Protein AF-A0A8J5K7J1-F1 (afdb_monomer)

Nearest PDB structures (foldseek):
  1hlv-assembly1_A  TM=6.413E-01  e=8.062E-02  Homo sapiens
  2elh-assembly1_A  TM=6.551E-01  e=1.172E-01  Drosophila melanogaster
  3tgn-assembly1_A  TM=3.813E-01  e=2.327E-01  Streptococcus pneumoniae D39
  5z4z-assembly1_A  TM=4.069E-01  e=1.106E+00  unclassified
  5yi2-assembly2_E  TM=3.776E-01  e=2.195E+00  Lactococcus lactis subsp. lactis Il1403

Foldseek 3Di:
DDDDDDDPPPPPPDPPDDDDDDLVLLQVLLVCVVVVDDLPVSCVVVVHDSVVSVVSNVCVVVSVVVVVVCDPPVPPPVPPPCDPVNVVVVVVVVVVVVD

Structure (mmCIF, N/CA/C/O backbone):
data_AF-A0A8J5K7J1-F1
#
_entry.id   AF-A0A8J5K7J1-F1
#
loop_
_atom_site.group_PDB
_atom_site.id
_atom_site.type_symbol
_atom_site.label_atom_id
_atom_site.label_alt_id
_atom_site.label_comp_id
_atom_site.label_asym_id
_atom_site.label_entity_id
_atom_site.label_seq_id
_atom_site.pdbx_PDB_ins_code
_atom_site.Cartn_x
_atom_site.Cartn_y
_atom_site.Cartn_z
_atom_site.occupancy
_atom_site.B_iso_or_equiv
_atom_site.auth_seq_id
_atom_site.auth_comp_id
_atom_site.auth_asym_id
_atom_site.auth_atom_id
_atom_site.pdbx_PDB_model_num
ATOM 1 N N . MET A 1 1 ? 1.716 -31.842 46.653 1.00 52.19 1 MET A N 1
ATOM 2 C CA . MET A 1 1 ? 1.159 -31.688 45.289 1.00 52.19 1 MET A CA 1
ATOM 3 C C . MET A 1 1 ? 2.063 -32.449 44.324 1.00 52.19 1 MET A C 1
ATOM 5 O O . MET A 1 1 ? 3.221 -32.054 44.220 1.00 52.19 1 MET A O 1
ATOM 9 N N . PRO A 1 2 ? 1.634 -33.554 43.689 1.00 61.34 2 PRO A N 1
ATOM 10 C CA . PRO A 1 2 ? 2.485 -34.258 42.739 1.00 61.34 2 PRO A CA 1
ATOM 11 C C . PRO A 1 2 ? 2.561 -33.467 41.428 1.00 61.34 2 PRO A C 1
ATOM 13 O O . PRO A 1 2 ? 1.547 -33.062 40.864 1.00 61.34 2 PRO A O 1
ATOM 16 N N . LYS A 1 3 ? 3.789 -33.216 40.972 1.00 60.62 3 LYS A N 1
ATOM 17 C CA . LYS A 1 3 ? 4.106 -32.485 39.742 1.00 60.62 3 LYS A CA 1
ATOM 18 C C . LYS A 1 3 ? 3.861 -33.425 38.555 1.00 60.62 3 LYS A C 1
ATOM 20 O O . LYS A 1 3 ? 4.535 -34.445 38.448 1.00 60.62 3 LYS A O 1
ATOM 25 N N . GLN A 1 4 ? 2.891 -33.116 37.694 1.00 60.88 4 GLN A N 1
ATOM 26 C CA . GLN A 1 4 ? 2.658 -33.897 36.475 1.00 60.88 4 GLN A CA 1
ATOM 27 C C . GLN A 1 4 ? 3.859 -33.762 35.517 1.00 60.88 4 GLN A C 1
ATOM 29 O O . GLN A 1 4 ? 4.344 -32.644 35.310 1.00 60.88 4 GLN A O 1
ATOM 34 N N . PRO A 1 5 ? 4.355 -34.863 34.924 1.00 55.62 5 PRO A N 1
ATOM 35 C CA . PRO A 1 5 ? 5.398 -34.800 33.911 1.00 55.62 5 PRO A CA 1
ATOM 36 C C . PRO A 1 5 ? 4.816 -34.254 32.603 1.00 55.62 5 PRO A C 1
ATOM 38 O O . PRO A 1 5 ? 3.797 -34.730 32.109 1.00 55.62 5 PRO A O 1
ATOM 41 N N . ALA A 1 6 ? 5.475 -33.245 32.034 1.00 63.84 6 ALA A N 1
ATOM 42 C CA . ALA A 1 6 ? 5.105 -32.677 30.746 1.00 63.84 6 ALA A CA 1
ATOM 43 C C . ALA A 1 6 ? 5.300 -33.722 29.635 1.00 63.84 6 ALA A C 1
ATOM 45 O O . ALA A 1 6 ? 6.424 -33.994 29.208 1.00 63.84 6 ALA A O 1
ATOM 46 N N . THR A 1 7 ? 4.202 -34.294 29.144 1.00 59.62 7 THR A N 1
ATOM 47 C CA . THR A 1 7 ? 4.192 -35.076 27.909 1.00 59.62 7 THR A CA 1
ATOM 48 C C . THR A 1 7 ? 4.472 -34.131 26.747 1.00 59.62 7 THR A C 1
ATOM 50 O O . THR A 1 7 ? 3.593 -33.400 26.290 1.00 59.62 7 THR A O 1
ATOM 53 N N . LYS A 1 8 ? 5.717 -34.120 26.267 1.00 58.75 8 LYS A N 1
ATOM 54 C CA . LYS A 1 8 ? 6.070 -33.505 24.988 1.00 58.75 8 LYS A CA 1
ATOM 55 C C . LYS A 1 8 ? 5.470 -34.376 23.887 1.00 58.75 8 LYS A C 1
ATOM 57 O O . LYS A 1 8 ? 6.123 -35.290 23.400 1.00 58.75 8 LYS A O 1
ATOM 62 N N . THR A 1 9 ? 4.214 -34.134 23.529 1.00 59.97 9 THR A N 1
ATOM 63 C CA . THR A 1 9 ? 3.652 -34.646 22.278 1.00 59.97 9 THR A CA 1
ATOM 64 C C . THR A 1 9 ? 4.456 -34.029 21.135 1.00 59.97 9 THR A C 1
ATOM 66 O O . THR A 1 9 ? 4.440 -32.800 21.007 1.00 59.97 9 THR A O 1
ATOM 69 N N . PRO A 1 10 ? 5.184 -34.814 20.319 1.00 55.66 10 PRO A N 1
ATOM 70 C CA . PRO A 1 10 ? 5.803 -34.279 19.121 1.00 55.66 10 PRO A CA 1
ATOM 71 C C . PRO A 1 10 ? 4.671 -33.918 18.159 1.00 55.66 10 PRO A C 1
ATOM 73 O O . PRO A 1 10 ? 4.094 -34.781 17.499 1.00 55.66 10 PRO A O 1
ATOM 76 N N . SER A 1 11 ? 4.297 -32.640 18.119 1.00 60.56 11 SER A N 1
ATOM 77 C CA . SER A 1 11 ? 3.384 -32.145 17.102 1.00 60.56 11 SER A CA 1
ATOM 78 C C . SER A 1 11 ? 4.113 -32.226 15.765 1.00 60.56 11 SER A C 1
ATOM 80 O O . SER A 1 11 ? 4.952 -31.395 15.424 1.00 60.56 11 SER A O 1
ATOM 82 N N . ASN A 1 12 ? 3.806 -33.268 14.996 1.00 59.47 12 ASN A N 1
ATOM 83 C CA . ASN A 1 12 ? 4.148 -33.356 13.583 1.00 59.47 12 ASN A CA 1
ATOM 84 C C . ASN A 1 12 ? 3.265 -32.362 12.805 1.00 59.47 12 ASN A C 1
ATOM 86 O O . ASN A 1 12 ? 2.384 -32.736 12.036 1.00 59.47 12 ASN A O 1
ATOM 90 N N . VAL A 1 13 ? 3.424 -31.069 13.090 1.00 65.00 13 VAL A N 1
ATOM 91 C CA . VAL A 1 13 ? 2.836 -30.002 12.287 1.00 65.00 13 VAL A CA 1
ATOM 92 C C . VAL A 1 13 ? 3.708 -29.868 11.053 1.00 65.00 13 VAL A C 1
ATOM 94 O O . VAL A 1 13 ? 4.810 -29.318 11.112 1.00 65.00 13 VAL A O 1
ATOM 97 N N . ALA A 1 14 ? 3.216 -30.391 9.930 1.00 72.50 14 ALA A N 1
ATOM 98 C CA . ALA A 1 14 ? 3.785 -30.103 8.624 1.00 72.50 14 ALA A CA 1
ATOM 99 C C . ALA A 1 14 ? 4.030 -28.588 8.526 1.00 72.50 14 ALA A C 1
ATOM 101 O O . ALA A 1 14 ? 3.130 -27.783 8.787 1.00 72.50 14 ALA A O 1
ATOM 102 N N . LYS A 1 15 ? 5.275 -28.192 8.232 1.00 75.38 15 LYS A N 1
ATOM 103 C CA . LYS A 1 15 ? 5.655 -26.777 8.148 1.00 75.38 15 LYS A CA 1
ATOM 104 C C . LYS A 1 15 ? 4.734 -26.099 7.134 1.00 75.38 15 LYS A C 1
ATOM 106 O O . LYS A 1 15 ? 4.753 -26.461 5.961 1.00 75.38 15 LYS A O 1
ATOM 111 N N . ARG A 1 16 ? 3.928 -25.124 7.577 1.00 71.94 16 ARG A N 1
ATOM 112 C CA . ARG A 1 16 ? 3.096 -24.324 6.665 1.00 71.94 16 ARG A CA 1
ATOM 113 C C . ARG A 1 16 ? 3.999 -23.689 5.610 1.00 71.94 16 ARG A C 1
ATOM 115 O O . ARG A 1 16 ? 4.932 -22.962 5.953 1.00 71.94 16 ARG A O 1
ATOM 122 N N . SER A 1 17 ? 3.716 -23.961 4.340 1.00 78.75 17 SER A N 1
ATOM 123 C CA . SER A 1 17 ? 4.396 -23.320 3.219 1.00 78.75 17 SER A CA 1
ATOM 124 C C . SER A 1 17 ? 4.161 -21.812 3.263 1.00 78.75 17 SER A C 1
ATOM 126 O O . SER A 1 17 ? 3.047 -21.350 3.525 1.00 78.75 17 SER A O 1
ATOM 128 N N . ARG A 1 18 ? 5.210 -21.027 3.006 1.00 81.25 18 ARG A N 1
ATOM 129 C CA . ARG A 1 18 ? 5.101 -19.567 2.978 1.00 81.25 18 ARG A CA 1
ATOM 130 C C . ARG A 1 18 ? 4.288 -19.136 1.757 1.00 81.25 18 ARG A C 1
ATOM 132 O O . ARG A 1 18 ? 4.730 -19.345 0.633 1.00 81.25 18 ARG A O 1
ATOM 139 N N . VAL A 1 19 ? 3.153 -18.482 1.983 1.00 83.81 19 VAL A N 1
ATOM 140 C CA . VAL A 1 19 ? 2.372 -17.833 0.921 1.00 83.81 19 VAL A CA 1
ATOM 141 C C . VAL A 1 19 ? 2.953 -16.445 0.652 1.00 83.81 19 VAL A C 1
ATOM 143 O O . VAL A 1 19 ? 3.190 -15.672 1.584 1.00 83.81 19 VAL A O 1
ATOM 146 N N . ALA A 1 20 ? 3.228 -16.136 -0.615 1.00 86.38 20 ALA A N 1
ATOM 147 C CA . ALA A 1 20 ? 3.656 -14.804 -1.025 1.00 86.38 20 ALA A CA 1
ATOM 148 C C . ALA A 1 20 ? 2.441 -13.870 -1.117 1.00 86.38 20 ALA A C 1
ATOM 150 O O . ALA A 1 20 ? 1.417 -14.233 -1.684 1.00 86.38 20 ALA A O 1
ATOM 151 N N . VAL A 1 21 ? 2.570 -12.661 -0.568 1.00 91.00 21 VAL A N 1
ATOM 152 C CA . VAL A 1 21 ? 1.549 -11.606 -0.647 1.00 91.00 21 VAL A CA 1
ATOM 153 C C . VAL A 1 21 ? 2.110 -10.477 -1.506 1.00 91.00 21 VAL A C 1
ATOM 155 O O . VAL A 1 21 ? 3.224 -10.008 -1.234 1.00 91.00 21 VAL A O 1
ATOM 158 N N . THR A 1 22 ? 1.360 -10.059 -2.527 1.00 92.81 22 THR A N 1
ATOM 159 C CA . THR A 1 22 ? 1.747 -8.976 -3.443 1.00 92.81 22 THR A CA 1
ATOM 160 C C . THR A 1 22 ? 1.815 -7.629 -2.719 1.00 92.81 22 THR A C 1
ATOM 162 O O . THR A 1 22 ? 1.238 -7.451 -1.643 1.00 92.81 22 THR A O 1
ATOM 165 N N . LEU A 1 23 ? 2.558 -6.672 -3.286 1.0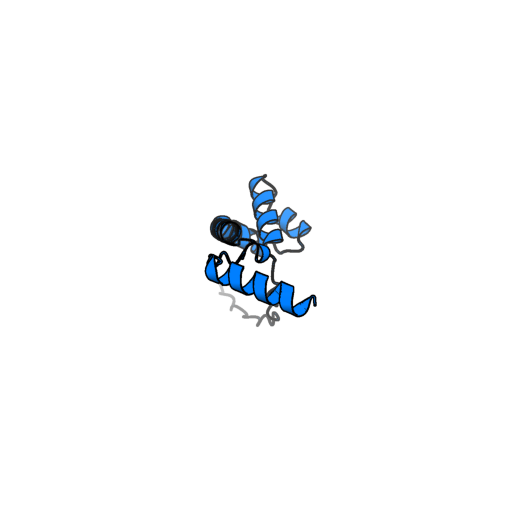0 92.56 23 LEU A N 1
ATOM 166 C CA . LEU A 1 23 ? 2.682 -5.330 -2.710 1.00 92.56 23 LEU A CA 1
ATOM 167 C C . LEU A 1 23 ? 1.317 -4.635 -2.606 1.00 92.56 23 LEU A C 1
ATOM 169 O O . LEU A 1 23 ? 1.006 -4.072 -1.563 1.00 92.56 23 LEU A O 1
ATOM 173 N N . GLU A 1 24 ? 0.486 -4.754 -3.640 1.00 92.00 24 GLU A N 1
ATOM 174 C CA . GLU A 1 24 ? -0.866 -4.184 -3.696 1.00 92.00 24 GLU A CA 1
ATOM 175 C C . GLU A 1 24 ? -1.743 -4.657 -2.534 1.00 92.00 24 GLU A C 1
ATOM 177 O O . GLU A 1 24 ? -2.319 -3.841 -1.819 1.00 92.00 24 GLU A O 1
ATOM 182 N N . VAL A 1 25 ? -1.772 -5.969 -2.271 1.00 94.94 25 VAL A N 1
ATOM 183 C CA . VAL A 1 25 ? -2.551 -6.536 -1.160 1.00 94.94 25 VAL A CA 1
ATOM 184 C C . VAL A 1 25 ? -2.033 -6.032 0.186 1.00 94.94 25 VAL A C 1
ATOM 186 O O . VAL A 1 25 ? -2.822 -5.718 1.073 1.00 94.94 25 VAL A O 1
ATOM 189 N N . LYS A 1 26 ? -0.711 -5.900 0.357 1.00 95.75 26 LYS A N 1
ATOM 190 C CA . LYS A 1 26 ? -0.147 -5.328 1.590 1.00 95.75 26 LYS A CA 1
ATOM 191 C C . LYS A 1 26 ? -0.562 -3.870 1.785 1.00 95.75 26 LYS A C 1
ATOM 193 O O . LYS A 1 26 ? -0.831 -3.483 2.919 1.00 95.75 26 LYS A O 1
ATOM 198 N N . LEU A 1 27 ? -0.611 -3.078 0.713 1.00 95.81 27 LEU A N 1
ATOM 199 C CA . LEU A 1 27 ? -1.045 -1.681 0.769 1.00 95.81 27 LEU A CA 1
ATOM 200 C C . LEU A 1 27 ? -2.540 -1.562 1.087 1.00 95.81 27 LEU A C 1
ATOM 202 O O . LEU A 1 27 ? -2.899 -0.732 1.920 1.00 95.81 27 LEU A O 1
ATOM 206 N N . ASP A 1 28 ? -3.389 -2.416 0.507 1.00 96.38 28 ASP A N 1
ATOM 207 C CA . ASP A 1 28 ? -4.826 -2.441 0.822 1.00 96.38 28 ASP A CA 1
ATOM 208 C C . ASP A 1 28 ? -5.073 -2.803 2.295 1.00 96.38 28 ASP A C 1
ATOM 210 O O . ASP A 1 28 ? -5.814 -2.112 2.992 1.00 96.38 28 ASP A O 1
ATOM 214 N N . ILE A 1 29 ? -4.361 -3.812 2.813 1.00 97.06 29 ILE A N 1
ATOM 215 C CA . ILE A 1 29 ? -4.409 -4.202 4.231 1.00 97.06 29 ILE A CA 1
ATOM 216 C C . ILE A 1 29 ? -4.044 -3.029 5.147 1.00 97.06 29 ILE A C 1
ATOM 218 O O . ILE A 1 29 ? -4.732 -2.787 6.140 1.00 97.06 29 ILE A O 1
ATOM 222 N N . ILE A 1 30 ? -2.965 -2.306 4.829 1.00 96.94 30 ILE A N 1
ATOM 223 C CA . ILE A 1 30 ? -2.532 -1.140 5.612 1.00 96.94 30 ILE A CA 1
ATOM 224 C C . ILE A 1 30 ? -3.608 -0.055 5.569 1.00 96.94 30 ILE A C 1
ATOM 226 O O . ILE A 1 30 ? -3.982 0.463 6.619 1.00 96.94 30 ILE A O 1
ATOM 230 N N . LYS A 1 31 ? -4.146 0.240 4.380 1.00 96.75 31 LYS A N 1
ATOM 231 C CA . LYS A 1 31 ? -5.198 1.241 4.202 1.00 96.75 31 LYS A CA 1
ATOM 232 C C . LYS A 1 31 ? -6.424 0.896 5.047 1.00 96.75 31 LYS A C 1
ATOM 234 O O . LYS A 1 31 ? -6.827 1.718 5.860 1.00 96.75 31 LYS A O 1
ATOM 239 N N . ARG A 1 32 ? -6.982 -0.312 4.930 1.00 96.50 32 ARG A N 1
ATOM 240 C CA . ARG A 1 32 ? -8.157 -0.746 5.715 1.00 96.50 32 ARG A CA 1
ATOM 241 C C . ARG A 1 32 ? -7.920 -0.686 7.221 1.00 96.50 32 ARG A C 1
ATOM 243 O O . ARG A 1 32 ? -8.775 -0.212 7.964 1.00 96.50 32 ARG A O 1
ATOM 250 N N . HIS A 1 33 ? -6.738 -1.106 7.670 1.00 96.62 33 HIS A N 1
ATOM 251 C CA . HIS A 1 33 ? -6.376 -1.029 9.082 1.00 96.62 33 HIS A CA 1
ATOM 252 C C . HIS A 1 33 ? -6.313 0.424 9.586 1.00 96.62 33 HIS A C 1
ATOM 254 O O . HIS A 1 33 ? -6.766 0.709 10.691 1.00 96.62 33 HIS A O 1
ATOM 260 N N . GLU A 1 34 ? -5.799 1.361 8.782 1.00 95.19 34 GLU A N 1
ATOM 261 C CA . GLU A 1 34 ? -5.804 2.800 9.104 1.00 95.19 34 GLU A CA 1
ATOM 262 C C . GLU A 1 34 ? -7.218 3.399 9.145 1.00 95.19 34 GLU A C 1
ATOM 264 O O . GLU A 1 34 ? -7.453 4.339 9.899 1.00 95.19 34 GLU A O 1
ATOM 269 N N . HIS A 1 35 ? -8.172 2.822 8.407 1.00 96.00 35 HIS A N 1
ATOM 270 C CA . HIS A 1 35 ? -9.596 3.180 8.484 1.00 96.00 35 HIS A CA 1
ATOM 271 C C . HIS A 1 35 ? -10.306 2.560 9.705 1.00 96.00 35 HIS A C 1
ATOM 273 O O . HIS A 1 35 ? -11.507 2.752 9.878 1.00 96.00 35 HIS A O 1
ATOM 279 N N . GLY A 1 36 ? -9.583 1.832 10.564 1.00 94.12 36 GLY A N 1
ATOM 280 C CA . GLY A 1 36 ? -10.121 1.239 11.789 1.00 94.12 36 GLY A CA 1
ATOM 281 C C . GLY A 1 36 ? -10.759 -0.139 11.607 1.00 94.12 36 GLY A C 1
ATOM 282 O O . GLY A 1 36 ? -11.387 -0.641 12.540 1.00 94.12 36 GLY A O 1
ATOM 283 N N . GLU A 1 37 ? -10.602 -0.784 10.445 1.00 94.69 37 GLU A N 1
ATOM 284 C CA . GLU A 1 37 ? -11.067 -2.160 10.264 1.00 94.69 37 GLU A CA 1
ATOM 285 C C . GLU A 1 37 ? -10.259 -3.140 11.133 1.00 94.69 37 GLU A C 1
ATOM 287 O O . GLU A 1 37 ? -9.028 -3.096 11.217 1.00 94.69 37 GLU A O 1
ATOM 292 N N . GLY A 1 38 ? -10.962 -4.077 11.775 1.00 94.88 38 GLY A N 1
ATOM 293 C CA . GLY A 1 38 ? -10.337 -5.086 12.624 1.00 94.88 38 GLY A CA 1
ATOM 294 C C . GLY A 1 38 ? -9.477 -6.071 11.827 1.00 94.88 38 GLY A C 1
ATOM 295 O O . GLY A 1 38 ? -9.887 -6.588 10.788 1.00 94.88 38 GLY A O 1
ATOM 296 N N . THR A 1 39 ? -8.307 -6.426 12.361 1.00 94.50 39 THR A N 1
ATOM 297 C CA . THR A 1 39 ? -7.339 -7.330 11.703 1.00 94.50 39 THR A CA 1
ATOM 298 C C . THR A 1 39 ? -7.911 -8.704 11.335 1.00 94.50 39 THR A C 1
ATOM 300 O O . THR A 1 39 ? -7.485 -9.295 10.344 1.00 94.50 39 THR A O 1
ATOM 303 N N . SER A 1 40 ? -8.886 -9.204 12.100 1.00 94.31 40 SER A N 1
ATOM 304 C CA . SER A 1 40 ? -9.583 -10.465 11.811 1.00 94.31 40 SER A CA 1
ATOM 305 C C . SER A 1 40 ? -10.464 -10.369 10.560 1.00 94.31 40 SER A C 1
ATOM 307 O O . SER A 1 40 ? -10.458 -11.271 9.726 1.00 94.31 40 SER A O 1
ATOM 309 N N . VAL A 1 41 ? -11.175 -9.247 10.397 1.00 95.38 41 VAL A N 1
ATOM 310 C CA . VAL A 1 41 ? -12.042 -8.991 9.236 1.00 95.38 41 VAL A CA 1
ATOM 311 C C . VAL A 1 41 ? -11.192 -8.836 7.981 1.00 95.38 41 VAL A C 1
ATOM 313 O O . VAL A 1 41 ? -11.435 -9.513 6.985 1.00 95.38 41 VAL A O 1
ATOM 316 N N . ILE A 1 42 ? -10.129 -8.032 8.063 1.00 96.06 42 ILE A N 1
ATOM 317 C CA . ILE A 1 42 ? -9.168 -7.849 6.968 1.00 96.06 42 I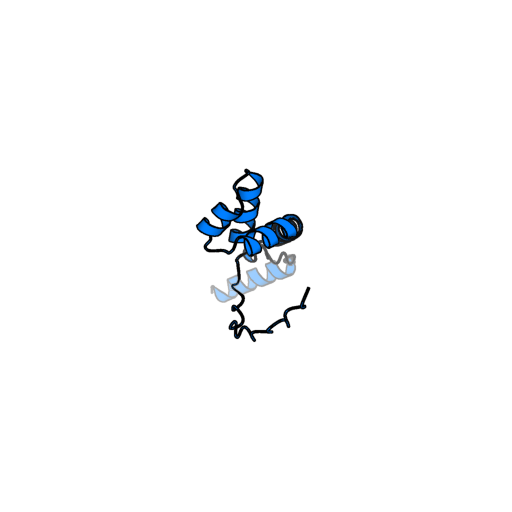LE A CA 1
ATOM 318 C C . ILE A 1 42 ? -8.544 -9.196 6.571 1.00 96.06 42 ILE A C 1
ATOM 320 O O . ILE A 1 42 ? -8.443 -9.519 5.388 1.00 96.06 42 ILE A O 1
ATOM 324 N N . GLY A 1 43 ? -8.163 -10.016 7.556 1.00 95.00 43 GLY A N 1
ATOM 325 C CA . GLY A 1 43 ? -7.646 -11.363 7.319 1.00 95.00 43 GLY A CA 1
ATOM 326 C C . GLY A 1 43 ? -8.637 -12.233 6.549 1.00 95.00 43 GLY A C 1
ATOM 327 O O . GLY A 1 43 ? -8.265 -12.820 5.536 1.00 95.00 43 GLY A O 1
ATOM 328 N N . HIS A 1 44 ? -9.906 -12.249 6.962 1.00 95.38 44 HIS A N 1
ATOM 329 C CA . HIS A 1 44 ? -10.956 -13.004 6.278 1.00 95.38 44 HIS A CA 1
ATOM 330 C C . HIS A 1 44 ? -11.159 -12.546 4.825 1.00 95.38 44 HIS A C 1
ATOM 332 O O . HIS A 1 44 ? -11.248 -13.385 3.932 1.00 95.38 44 HIS A O 1
ATOM 338 N N . VAL A 1 45 ? -11.186 -11.234 4.568 1.00 95.12 45 VAL A N 1
ATOM 339 C CA . VAL A 1 45 ? -11.361 -10.674 3.213 1.00 95.12 45 VAL A CA 1
ATOM 340 C C . VAL A 1 45 ? -10.233 -11.101 2.270 1.00 95.12 45 VAL A C 1
ATOM 342 O O . VAL A 1 45 ? -10.490 -11.424 1.113 1.00 95.12 45 VAL A O 1
ATOM 345 N N . HIS A 1 46 ? -8.992 -11.144 2.759 1.00 92.88 46 HIS A N 1
ATOM 346 C CA . HIS A 1 46 ? -7.826 -11.513 1.950 1.00 92.88 46 HIS A CA 1
ATOM 347 C C . HIS A 1 46 ? -7.428 -12.996 2.056 1.00 92.88 46 HIS A C 1
ATOM 349 O O . HIS A 1 46 ? -6.408 -13.390 1.492 1.00 92.88 46 HIS A O 1
ATOM 355 N N . GLY A 1 47 ? -8.180 -13.825 2.791 1.00 92.88 47 GLY A N 1
ATOM 356 C CA . GLY A 1 47 ? -7.827 -15.230 3.037 1.00 92.88 47 GLY A CA 1
ATOM 357 C C . GLY A 1 47 ? -6.519 -15.415 3.824 1.00 92.88 47 GLY A C 1
ATOM 358 O O . GLY A 1 47 ? -5.832 -16.426 3.675 1.00 92.88 47 GLY A O 1
ATOM 359 N N . LEU A 1 48 ? -6.143 -14.431 4.644 1.00 92.69 48 LEU A N 1
ATOM 360 C CA . LEU A 1 48 ? -4.914 -14.416 5.434 1.00 92.69 48 LEU A CA 1
ATOM 361 C C . LEU A 1 48 ? -5.195 -14.673 6.916 1.00 92.69 48 LEU A C 1
ATOM 363 O O . LEU A 1 48 ? -6.224 -14.290 7.466 1.00 92.69 48 LEU A O 1
ATOM 367 N N . ALA A 1 49 ? -4.219 -15.266 7.602 1.00 92.44 49 ALA A N 1
ATOM 368 C CA . ALA A 1 49 ? -4.267 -15.374 9.053 1.00 92.44 49 ALA A CA 1
ATOM 369 C C . ALA A 1 49 ? -4.113 -13.990 9.707 1.00 92.44 49 ALA A C 1
ATOM 371 O O . ALA A 1 49 ? -3.307 -13.168 9.259 1.00 92.44 49 ALA A O 1
ATOM 372 N N . SER A 1 50 ? -4.794 -13.759 10.833 1.00 93.62 50 SER A N 1
ATOM 373 C CA . SER A 1 50 ? -4.705 -12.492 11.578 1.00 93.62 50 SER A CA 1
ATOM 374 C C . SER A 1 50 ? -3.267 -12.153 11.999 1.00 93.62 50 SER A C 1
ATOM 376 O O . SER A 1 50 ? -2.887 -10.986 12.033 1.00 93.62 50 SER A O 1
ATOM 378 N N . SER A 1 51 ? -2.425 -13.165 12.247 1.00 93.25 51 SER A N 1
ATOM 379 C CA . SER A 1 51 ? -0.993 -12.985 12.532 1.00 93.25 51 SER A CA 1
ATOM 380 C C . SER A 1 51 ? -0.205 -12.432 11.338 1.00 93.25 51 SER A C 1
ATOM 382 O O . SER A 1 51 ? 0.719 -11.633 11.518 1.00 93.25 51 SER A O 1
ATOM 384 N N . THR A 1 52 ? -0.581 -12.809 10.113 1.00 94.00 52 THR A N 1
ATOM 385 C CA . THR A 1 52 ? -0.004 -12.269 8.877 1.00 94.00 52 THR A CA 1
ATOM 386 C C . THR A 1 52 ? -0.395 -10.806 8.705 1.00 94.00 52 THR A C 1
ATOM 388 O O . THR A 1 52 ? 0.481 -9.978 8.467 1.00 94.00 52 THR A O 1
ATOM 391 N N . VAL A 1 53 ? -1.673 -10.470 8.914 1.00 95.81 53 VAL A N 1
ATOM 392 C CA . VAL A 1 53 ? -2.169 -9.083 8.877 1.00 95.81 53 VAL A CA 1
ATOM 393 C C . VAL A 1 53 ? -1.436 -8.219 9.903 1.00 95.81 53 VAL A C 1
ATOM 395 O O . VAL A 1 53 ? -0.901 -7.171 9.554 1.00 95.81 53 VAL A O 1
ATOM 398 N N . HIS A 1 54 ? -1.311 -8.694 11.145 1.00 96.50 54 HIS A N 1
ATOM 399 C CA . HIS A 1 54 ? -0.588 -7.975 12.194 1.00 96.50 54 HIS A CA 1
ATOM 400 C C . HIS A 1 54 ? 0.885 -7.734 11.831 1.00 96.50 54 HIS A C 1
ATOM 402 O O . HIS A 1 54 ? 1.416 -6.644 12.039 1.00 96.50 54 HIS A O 1
ATOM 408 N N . SER A 1 55 ? 1.545 -8.732 11.235 1.00 96.00 55 SER A N 1
ATOM 409 C CA . SER A 1 55 ? 2.932 -8.594 10.776 1.00 96.00 55 SER A CA 1
ATOM 410 C C . SER A 1 55 ? 3.067 -7.558 9.656 1.00 96.00 55 SER A C 1
ATOM 412 O O . SER A 1 55 ? 4.015 -6.775 9.668 1.00 96.00 55 SER A O 1
ATOM 414 N N . ILE A 1 56 ? 2.106 -7.515 8.724 1.00 95.94 56 ILE A N 1
ATOM 415 C CA . ILE A 1 56 ? 2.055 -6.524 7.639 1.00 95.94 56 ILE A CA 1
ATOM 416 C C . ILE A 1 56 ? 1.896 -5.117 8.216 1.00 95.94 56 ILE A C 1
ATOM 418 O O . ILE A 1 56 ? 2.723 -4.257 7.916 1.00 95.94 56 ILE A O 1
ATOM 422 N N . VAL A 1 57 ? 0.915 -4.915 9.102 1.00 95.81 57 VAL A N 1
ATOM 423 C CA . VAL A 1 57 ? 0.665 -3.635 9.786 1.00 95.81 57 VAL A CA 1
ATOM 424 C C . VAL A 1 57 ? 1.900 -3.174 10.565 1.00 95.81 57 VAL A C 1
ATOM 426 O O . VAL A 1 57 ? 2.310 -2.023 10.448 1.00 95.81 57 VAL A O 1
ATOM 429 N N . LYS A 1 58 ? 2.579 -4.077 11.285 1.00 97.12 58 LYS A N 1
ATOM 430 C CA . LYS A 1 58 ? 3.831 -3.759 11.996 1.00 97.12 58 LYS A CA 1
ATOM 431 C C . LYS A 1 58 ? 4.940 -3.271 11.055 1.00 97.12 58 LYS A C 1
ATOM 433 O O . LYS A 1 58 ? 5.770 -2.455 11.443 1.00 97.12 58 LYS A O 1
ATOM 438 N N . SER A 1 59 ? 4.969 -3.778 9.826 1.00 95.19 59 SER A N 1
ATOM 439 C CA . SER A 1 59 ? 5.929 -3.383 8.789 1.00 95.19 59 SER A CA 1
ATOM 440 C C . SER A 1 59 ? 5.428 -2.276 7.851 1.00 95.19 59 SER A C 1
ATOM 442 O O . SER A 1 59 ? 6.068 -2.033 6.827 1.00 95.19 59 SER A O 1
ATOM 444 N N . ALA A 1 60 ? 4.321 -1.598 8.181 1.00 95.38 60 ALA A N 1
ATOM 445 C CA . ALA A 1 60 ? 3.640 -0.666 7.281 1.00 95.38 60 ALA A CA 1
ATOM 446 C C . ALA A 1 60 ? 4.559 0.426 6.719 1.00 95.38 60 ALA A C 1
ATOM 448 O O . ALA A 1 60 ? 4.577 0.632 5.510 1.00 95.38 60 ALA A O 1
ATOM 449 N N . ASN A 1 61 ? 5.379 1.063 7.561 1.00 94.75 61 ASN A N 1
ATOM 450 C CA . ASN A 1 61 ? 6.277 2.142 7.129 1.00 94.75 61 ASN A CA 1
ATOM 451 C C . ASN A 1 61 ? 7.243 1.682 6.029 1.00 94.75 61 ASN A C 1
ATOM 453 O O . ASN A 1 61 ? 7.320 2.303 4.975 1.00 94.75 61 ASN A O 1
ATOM 457 N N . LYS A 1 62 ? 7.887 0.524 6.219 1.00 94.50 62 LYS A N 1
ATOM 458 C CA . LYS A 1 62 ? 8.810 -0.053 5.229 1.00 94.50 62 LYS A CA 1
ATOM 459 C C . LYS A 1 62 ? 8.097 -0.400 3.925 1.00 94.50 62 LYS A C 1
ATOM 461 O O . LYS A 1 62 ? 8.648 -0.228 2.847 1.00 94.50 62 LYS A O 1
ATOM 466 N N . ILE A 1 63 ? 6.868 -0.907 4.015 1.00 93.38 63 ILE A N 1
ATOM 467 C CA . ILE A 1 63 ? 6.064 -1.245 2.835 1.00 93.38 63 ILE A CA 1
ATOM 468 C C . ILE A 1 63 ? 5.692 0.024 2.056 1.00 93.38 63 ILE A C 1
ATOM 470 O O . ILE A 1 63 ? 5.772 0.012 0.830 1.00 93.38 63 ILE A O 1
ATOM 474 N N . LYS A 1 64 ? 5.339 1.118 2.742 1.00 92.81 64 LYS A N 1
ATOM 475 C CA . LYS A 1 64 ? 5.047 2.415 2.112 1.00 92.81 64 LYS A CA 1
ATOM 476 C C . LYS A 1 64 ? 6.286 3.031 1.457 1.00 92.81 64 LYS A C 1
ATOM 478 O O . LYS A 1 64 ? 6.189 3.513 0.335 1.00 92.81 64 LYS A O 1
ATOM 483 N N . GLU A 1 65 ? 7.450 2.962 2.102 1.00 92.06 65 GLU A N 1
ATOM 484 C CA . GLU A 1 65 ? 8.730 3.402 1.519 1.00 92.06 65 GLU A CA 1
ATOM 485 C C . GLU A 1 65 ? 9.095 2.600 0.262 1.00 92.06 65 GLU A C 1
ATOM 487 O O . GLU A 1 65 ? 9.486 3.163 -0.763 1.00 92.06 65 GLU A O 1
ATOM 492 N N . LEU A 1 66 ? 8.917 1.277 0.309 1.00 87.56 66 LEU A N 1
ATOM 493 C CA . LEU A 1 66 ? 9.113 0.411 -0.853 1.00 87.56 66 LEU A CA 1
ATOM 494 C C . LEU A 1 66 ? 8.121 0.736 -1.971 1.00 87.56 66 LEU A C 1
ATOM 496 O O . LEU A 1 66 ? 8.508 0.735 -3.130 1.00 87.56 66 LEU A O 1
ATOM 500 N N . ALA A 1 67 ? 6.870 1.056 -1.645 1.00 87.00 67 ALA A N 1
ATOM 501 C CA . ALA A 1 67 ? 5.886 1.478 -2.637 1.00 87.00 67 ALA A CA 1
ATOM 502 C C . ALA A 1 67 ? 6.216 2.848 -3.253 1.00 87.00 67 ALA A C 1
ATOM 504 O O . ALA A 1 67 ? 6.010 3.037 -4.445 1.00 87.00 67 ALA A O 1
ATOM 505 N N . GLY A 1 68 ? 6.757 3.785 -2.467 1.00 82.06 68 GLY A N 1
ATOM 506 C CA . GLY A 1 68 ? 7.179 5.100 -2.957 1.00 82.06 68 GLY A CA 1
ATOM 507 C C . GLY A 1 68 ? 8.436 5.058 -3.832 1.00 82.06 68 GLY A C 1
ATOM 508 O O . GLY A 1 68 ? 8.565 5.849 -4.761 1.00 82.06 68 GLY A O 1
ATOM 509 N N . SER A 1 69 ? 9.353 4.127 -3.558 1.00 73.38 69 SER A N 1
ATOM 510 C CA . SER A 1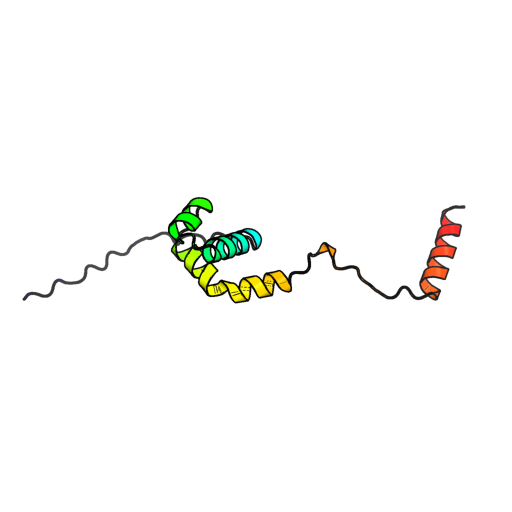 69 ? 10.587 3.932 -4.340 1.00 73.38 69 SER A CA 1
ATOM 511 C C . SER A 1 69 ? 10.423 2.976 -5.523 1.00 73.38 69 SER A C 1
ATOM 513 O O . SER A 1 69 ? 11.181 3.072 -6.492 1.00 73.38 69 SER A O 1
ATOM 515 N N . ALA A 1 70 ? 9.419 2.094 -5.487 1.00 66.06 70 ALA A N 1
ATOM 516 C CA . ALA A 1 70 ? 8.990 1.275 -6.613 1.00 66.06 70 ALA A CA 1
ATOM 517 C C . ALA A 1 70 ? 8.301 2.153 -7.669 1.00 66.06 70 ALA A C 1
ATOM 519 O O . ALA A 1 70 ? 7.091 2.108 -7.879 1.00 66.06 70 ALA A O 1
ATOM 520 N N . THR A 1 71 ? 9.100 2.967 -8.353 1.00 59.69 71 THR A N 1
ATOM 521 C CA . THR A 1 71 ? 8.738 3.501 -9.664 1.00 59.69 71 THR A CA 1
ATOM 522 C C . THR A 1 71 ? 8.312 2.326 -10.548 1.00 59.69 71 THR A C 1
ATOM 524 O O . THR A 1 71 ? 8.966 1.277 -10.526 1.00 59.69 71 THR A O 1
ATOM 527 N N . PRO A 1 72 ? 7.194 2.433 -11.290 1.00 58.28 72 PRO A N 1
ATOM 528 C CA . PRO A 1 72 ? 6.779 1.345 -12.157 1.00 58.28 72 PRO A CA 1
ATOM 529 C C . PRO A 1 72 ? 7.928 1.064 -13.127 1.00 58.28 72 PRO A C 1
ATOM 531 O O . PRO A 1 72 ? 8.534 1.995 -13.651 1.00 58.28 72 PRO A O 1
ATOM 534 N N . LEU A 1 73 ? 8.241 -0.210 -13.369 1.00 54.22 73 LEU A N 1
ATOM 535 C CA . LEU A 1 73 ? 9.307 -0.636 -14.291 1.00 54.22 73 LEU A CA 1
ATOM 536 C C . LEU A 1 73 ? 9.149 -0.035 -15.708 1.00 54.22 73 LEU A C 1
ATOM 538 O O . LEU A 1 73 ? 10.088 -0.031 -16.494 1.00 54.22 73 LEU A O 1
ATOM 542 N N .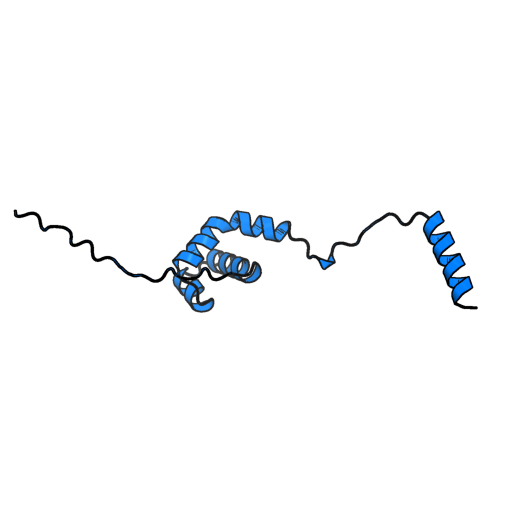 THR A 1 74 ? 7.977 0.522 -16.023 1.00 53.66 74 THR A N 1
ATOM 543 C CA . THR A 1 74 ? 7.673 1.279 -17.245 1.00 53.66 74 THR A CA 1
ATOM 544 C C . THR A 1 74 ? 8.235 2.708 -17.265 1.00 53.66 74 THR A C 1
ATOM 546 O O . THR A 1 74 ? 8.285 3.324 -18.327 1.00 53.66 74 THR A O 1
ATOM 549 N N . ALA A 1 75 ? 8.667 3.252 -16.124 1.00 50.84 75 ALA A N 1
ATOM 550 C CA . ALA A 1 75 ? 9.227 4.597 -15.986 1.00 50.84 75 ALA A CA 1
ATOM 551 C C . ALA A 1 75 ? 10.752 4.644 -16.152 1.00 50.84 75 ALA A C 1
ATOM 553 O O . ALA A 1 75 ? 11.333 5.729 -16.090 1.00 50.84 75 ALA A O 1
ATOM 554 N N . THR A 1 76 ? 11.414 3.517 -16.441 1.00 50.41 76 THR A N 1
ATOM 555 C CA . THR A 1 76 ? 12.777 3.532 -16.991 1.00 50.41 76 THR A CA 1
ATOM 556 C C . THR A 1 76 ? 12.725 4.031 -18.439 1.00 50.41 76 THR A C 1
ATOM 558 O O . THR A 1 76 ? 13.047 3.322 -19.389 1.00 50.41 76 THR A O 1
ATOM 561 N N . LYS A 1 77 ? 12.327 5.293 -18.630 1.00 52.66 77 LYS A N 1
ATOM 562 C CA . LYS A 1 77 ? 12.806 6.056 -19.773 1.00 52.66 77 LYS A CA 1
ATOM 563 C C . LYS A 1 77 ? 14.305 6.175 -19.559 1.00 52.66 77 LYS A C 1
ATOM 565 O O . LYS A 1 77 ? 14.766 6.888 -18.671 1.00 52.66 77 LYS A O 1
ATOM 570 N N . VAL A 1 78 ? 15.059 5.417 -20.345 1.00 57.56 78 VAL A N 1
ATOM 571 C CA . VAL A 1 78 ? 16.484 5.650 -20.537 1.00 57.56 78 VAL A CA 1
ATOM 572 C C . VAL A 1 78 ? 16.594 7.030 -21.177 1.00 57.56 78 VAL A C 1
ATOM 574 O O . VAL A 1 78 ? 16.596 7.169 -22.394 1.00 57.56 78 VAL A O 1
ATOM 577 N N . THR A 1 79 ? 16.641 8.074 -20.355 1.00 58.56 79 THR A N 1
ATOM 578 C CA . THR A 1 79 ? 17.024 9.417 -20.787 1.00 58.56 79 THR A CA 1
ATOM 579 C C . THR A 1 79 ? 18.541 9.412 -20.945 1.00 58.56 79 THR A C 1
ATOM 581 O O . THR A 1 79 ? 19.273 10.063 -20.206 1.00 58.56 79 THR A O 1
ATOM 584 N N . ARG A 1 80 ? 19.050 8.598 -21.875 1.00 63.78 80 ARG A N 1
ATOM 585 C CA . ARG A 1 80 ? 20.350 8.896 -22.464 1.00 63.78 80 ARG A CA 1
ATOM 586 C C . ARG A 1 80 ? 20.107 10.153 -23.279 1.00 63.78 80 ARG A C 1
ATOM 588 O O . ARG A 1 80 ? 19.212 10.157 -24.121 1.00 63.78 80 ARG A O 1
ATOM 595 N N . PHE A 1 81 ? 20.826 11.226 -22.965 1.00 60.75 81 PHE A N 1
ATOM 596 C CA . PHE A 1 81 ? 20.905 12.379 -23.850 1.00 60.75 81 PHE A CA 1
ATOM 597 C C . PHE A 1 81 ? 21.221 11.834 -25.247 1.00 60.75 81 PHE A C 1
ATOM 599 O O . PHE A 1 81 ? 22.282 11.244 -25.445 1.00 60.75 81 PHE A O 1
ATOM 606 N N . ARG A 1 82 ? 20.264 11.921 -26.176 1.00 65.44 82 ARG A N 1
ATOM 607 C CA . ARG A 1 82 ? 20.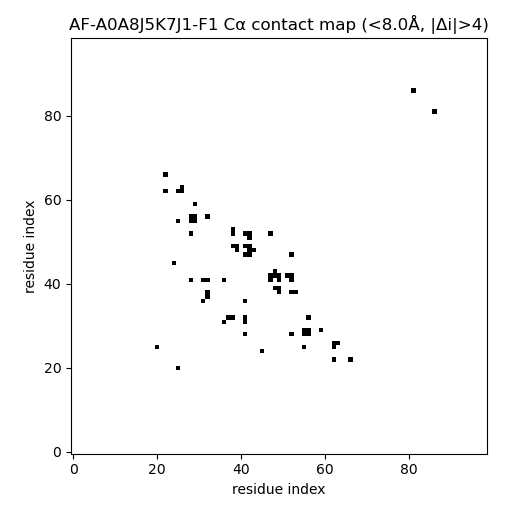576 11.737 -27.589 1.00 65.44 82 ARG A CA 1
ATOM 608 C C . ARG A 1 82 ? 21.424 12.936 -27.955 1.00 65.44 82 ARG A C 1
ATOM 610 O O . ARG A 1 82 ? 20.944 14.064 -27.880 1.00 65.44 82 ARG A O 1
ATOM 617 N N . ASP A 1 83 ? 22.695 12.687 -28.228 1.00 78.44 83 ASP A N 1
ATOM 618 C CA . ASP A 1 83 ? 23.564 13.729 -28.744 1.00 78.44 83 ASP A CA 1
ATOM 619 C C . ASP A 1 83 ? 23.030 14.164 -30.117 1.00 78.44 83 ASP A C 1
ATOM 621 O O . ASP A 1 83 ? 22.520 13.336 -30.880 1.00 78.44 83 ASP A O 1
ATOM 625 N N . ALA A 1 84 ? 23.130 15.454 -30.430 1.00 81.06 84 ALA A N 1
ATOM 626 C CA . ALA A 1 84 ? 22.698 15.997 -31.713 1.00 81.06 84 ALA A CA 1
ATOM 627 C C . ALA A 1 84 ? 23.426 15.309 -32.883 1.00 81.06 84 ALA A C 1
ATOM 629 O O . ALA A 1 84 ? 22.853 15.124 -33.958 1.00 81.06 84 ALA A O 1
ATOM 630 N N . GLU A 1 85 ? 24.666 14.865 -32.655 1.00 84.38 85 GLU A N 1
ATOM 631 C CA . GLU A 1 85 ? 25.441 14.090 -33.627 1.00 84.38 85 GLU A CA 1
ATOM 632 C C . GLU A 1 85 ? 24.830 12.700 -33.884 1.00 84.38 85 GLU A C 1
ATOM 634 O O . GLU A 1 85 ? 24.719 12.266 -35.032 1.00 84.38 85 GLU A O 1
ATOM 639 N N . MET A 1 86 ? 24.344 12.033 -32.830 1.00 87.19 86 MET A N 1
ATOM 640 C CA . MET A 1 86 ? 23.671 10.734 -32.928 1.00 87.19 86 MET A CA 1
ATOM 641 C C . MET A 1 86 ? 22.339 10.853 -33.675 1.00 87.19 86 MET A C 1
ATOM 643 O O . MET A 1 86 ? 22.039 10.027 -34.532 1.00 87.19 86 MET A O 1
ATOM 647 N N . GLU A 1 87 ? 21.567 11.908 -33.410 1.00 88.31 87 GLU A N 1
ATOM 648 C CA . GLU A 1 87 ? 20.299 12.154 -34.105 1.00 88.31 87 GLU A CA 1
ATOM 649 C C . GLU A 1 87 ? 20.507 12.478 -35.595 1.00 88.31 87 GLU A C 1
ATOM 651 O O . GLU A 1 87 ? 19.751 12.008 -36.446 1.00 88.31 87 GLU A O 1
ATOM 656 N N . SER A 1 88 ? 21.555 13.240 -35.926 1.00 89.62 88 SER A N 1
ATOM 657 C CA . SER A 1 88 ? 21.935 13.522 -37.316 1.00 89.62 88 SER A CA 1
ATOM 658 C C . SER A 1 88 ? 22.278 12.237 -38.079 1.00 89.62 88 SER A C 1
ATOM 660 O O . SER A 1 88 ? 21.785 12.008 -39.186 1.00 89.62 88 SER A O 1
ATOM 662 N N . MET A 1 89 ? 23.058 11.351 -37.452 1.00 93.94 89 MET A N 1
ATOM 663 C CA . MET A 1 89 ? 23.416 10.056 -38.029 1.00 93.94 89 MET A CA 1
ATOM 664 C C . MET A 1 89 ? 22.193 9.143 -38.208 1.00 93.94 89 MET A C 1
ATOM 666 O O . MET A 1 89 ? 22.021 8.567 -39.281 1.00 93.94 89 MET A O 1
ATOM 670 N N . GLU A 1 90 ? 21.311 9.052 -37.204 1.00 90.19 90 GLU A N 1
ATOM 671 C CA . GLU A 1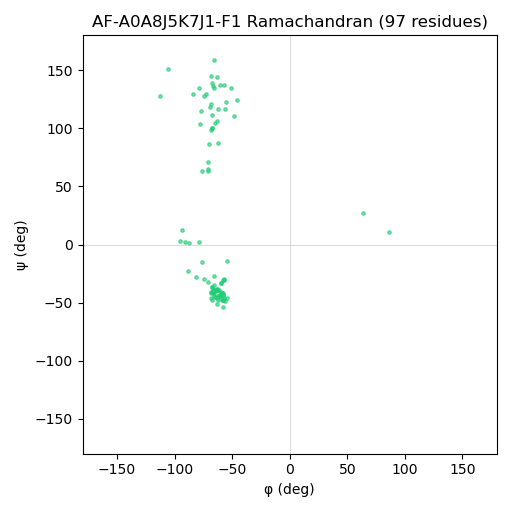 90 ? 20.059 8.279 -37.278 1.00 90.19 90 GLU A CA 1
ATOM 672 C C . GLU A 1 90 ? 19.163 8.759 -38.437 1.00 90.19 90 GLU A C 1
ATOM 674 O O . GLU A 1 90 ? 18.609 7.939 -39.175 1.00 90.19 90 GLU A O 1
ATOM 679 N N . ARG A 1 91 ? 19.058 10.078 -38.651 1.00 91.06 91 ARG A N 1
ATOM 680 C CA . ARG A 1 91 ? 18.288 10.661 -39.764 1.00 91.06 91 ARG A CA 1
ATOM 681 C C . ARG A 1 91 ? 18.886 10.318 -41.125 1.00 91.06 91 ARG A C 1
ATOM 683 O O . ARG A 1 91 ? 18.146 9.931 -42.022 1.00 91.06 91 ARG A O 1
ATOM 690 N N . MET A 1 92 ? 20.205 10.424 -41.274 1.00 92.88 92 MET A N 1
ATOM 691 C CA . MET A 1 92 ? 20.891 10.087 -42.525 1.00 92.88 92 MET A CA 1
ATOM 692 C C . MET A 1 92 ? 20.747 8.600 -42.875 1.00 92.88 92 MET A C 1
ATOM 694 O O . MET A 1 92 ? 20.507 8.264 -44.031 1.00 92.88 92 MET A O 1
ATOM 698 N N . LEU A 1 93 ? 20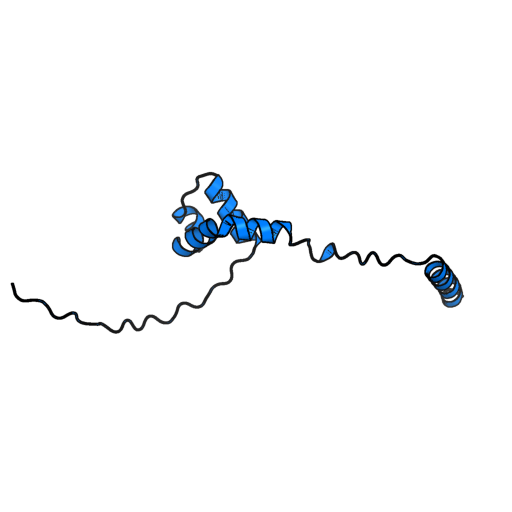.837 7.717 -41.875 1.00 94.06 93 LEU A N 1
ATOM 699 C CA . LEU A 1 93 ? 20.619 6.282 -42.058 1.00 94.06 93 LEU A CA 1
ATOM 700 C C . LEU A 1 93 ? 19.164 5.952 -42.406 1.00 94.06 93 LEU A C 1
ATOM 702 O O . LEU A 1 93 ? 18.934 5.071 -43.224 1.00 94.06 93 LEU A O 1
ATOM 706 N N . SER A 1 94 ? 18.195 6.665 -41.825 1.00 91.50 94 SER A N 1
ATOM 707 C CA . SER A 1 94 ? 16.773 6.466 -42.142 1.00 91.50 94 SER A CA 1
ATOM 708 C C . SER A 1 94 ? 16.492 6.771 -43.615 1.00 91.50 94 SER A C 1
ATOM 710 O O . SER A 1 94 ? 15.940 5.932 -44.314 1.00 91.50 94 SER A O 1
ATOM 712 N N . THR A 1 95 ? 16.982 7.910 -44.120 1.00 92.25 95 THR A N 1
ATOM 713 C CA . THR A 1 95 ? 16.851 8.271 -45.542 1.00 92.25 95 THR A CA 1
ATOM 714 C C . THR A 1 95 ? 17.505 7.249 -46.475 1.00 92.25 95 THR A C 1
ATOM 716 O O . THR A 1 95 ? 17.022 7.052 -47.578 1.00 92.25 95 THR A O 1
ATOM 719 N N . TRP A 1 96 ? 18.600 6.605 -46.055 1.00 91.69 96 TRP A N 1
ATOM 720 C CA . TRP A 1 96 ? 19.288 5.597 -46.871 1.00 91.69 96 TRP A CA 1
ATOM 721 C C . TRP A 1 96 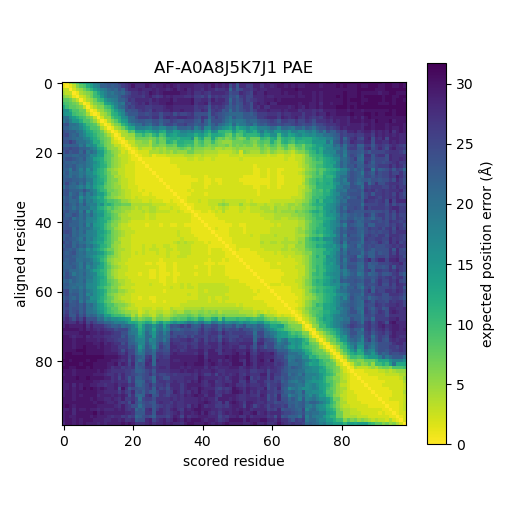? 18.546 4.257 -46.947 1.00 91.69 96 TRP A C 1
ATOM 723 O O . TRP A 1 96 ? 18.689 3.541 -47.928 1.00 91.69 96 TRP A O 1
ATOM 733 N N . ILE A 1 97 ? 17.792 3.898 -45.906 1.00 94.19 97 ILE A N 1
ATOM 734 C CA . ILE A 1 97 ? 17.020 2.646 -45.869 1.00 94.19 97 ILE A CA 1
ATOM 735 C C . ILE A 1 97 ? 15.691 2.790 -46.624 1.00 94.19 97 ILE A C 1
ATOM 737 O O . ILE A 1 97 ? 15.168 1.795 -47.121 1.00 94.19 97 ILE A O 1
ATOM 741 N N . ASP A 1 98 ? 15.151 4.008 -46.688 1.00 84.88 98 ASP A N 1
ATOM 742 C CA . ASP A 1 98 ? 13.857 4.308 -47.307 1.00 84.88 98 ASP A CA 1
ATOM 743 C C . ASP A 1 98 ? 13.931 4.596 -48.833 1.00 84.88 98 ASP A C 1
ATOM 745 O O . ASP A 1 98 ? 12.888 4.870 -49.431 1.00 84.88 98 ASP A O 1
ATOM 749 N N . ASP A 1 99 ? 15.119 4.528 -49.459 1.00 65.62 99 ASP A N 1
ATOM 750 C CA . ASP A 1 99 ? 15.356 4.596 -50.925 1.00 65.62 99 ASP A CA 1
ATOM 751 C C . ASP A 1 99 ? 15.540 3.190 -51.532 1.00 65.62 99 ASP A C 1
ATOM 753 O O . ASP A 1 99 ? 14.873 2.883 -52.551 1.00 65.62 99 ASP A O 1
#

Mean predicted aligned error: 15.62 Å

InterPro domains:
  IPR007889 DNA binding HTH domain, Psq-type [PF04218] (15-63)
  IPR009057 Homedomain-like superfamily [SSF46689] (15-70)
  IPR036388 Winged helix-like DNA-binding domain superfamily [G3DSA:1.10.10.10] (13-74)

Radius of gyration: 27.54 Å; Cα contacts (8 Å, |Δi|>4): 38; chains: 1; bounding box: 38×51×96 Å

Organism: Homarus americanus (NCBI:txid6706)

pLDDT: mean 82.42, std 15.52, range [50.41, 97.12]

Secondary structure (DSSP, 8-state):
--------------PPPPPP--HHHHHHHHHHHHTT--HHHHHHHHT--HHHHHHHHHTHHHHHHHHHH---GGG--------HHHHHHHHHHHHHH--

Sequence (99 aa):
MPKQPATKTPSNVAKRSRVAVTLEVKLDIIKRHEHGEGTSVIGHVHGLASSTVHSIVKSANKIKELAGSATPLTATKVTRFRDAEMESMERMLSTWIDD

Solvent-accessible surface area (backbone atoms only — not comparable to full-atom values): 6382 Å² total; per-residue (Å²): 132,87,80,80,79,84,78,80,74,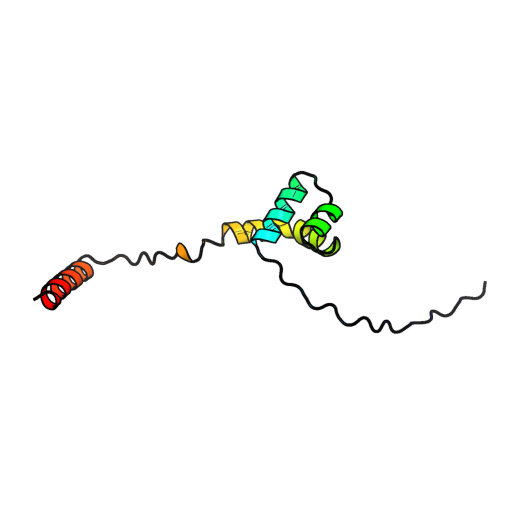82,77,84,68,75,79,79,77,87,79,87,76,57,70,68,60,54,52,51,52,43,50,45,45,74,73,67,49,53,52,62,59,56,9,62,77,70,77,42,54,44,70,56,43,50,53,50,53,76,42,39,69,63,53,51,52,50,55,72,68,54,63,58,84,82,67,71,67,77,80,64,82,77,46,72,68,56,53,53,49,53,52,56,51,50,59,64,72,76,108